Protein AF-X0ZYI0-F1 (afdb_monomer)

Secondary structure (DSSP, 8-state):
---PPPP-HHHHHHHHHHHHHSSSPTTTTTHHHHHHHHHHHHHT-SSPP-

Structure (mmCIF, N/CA/C/O backbone):
data_AF-X0ZYI0-F1
#
_entry.id   AF-X0ZYI0-F1
#
loop_
_atom_site.group_PDB
_atom_site.id
_atom_site.type_symbol
_atom_site.label_atom_id
_atom_site.label_alt_id
_atom_site.label_comp_id
_atom_site.label_asym_id
_atom_site.label_entity_id
_atom_site.label_seq_id
_atom_site.pdbx_PDB_ins_code
_atom_site.Cartn_x
_atom_site.Cartn_y
_atom_site.Cartn_z
_atom_site.occupancy
_atom_site.B_iso_or_equiv
_atom_site.auth_seq_id
_atom_site.auth_comp_id
_atom_site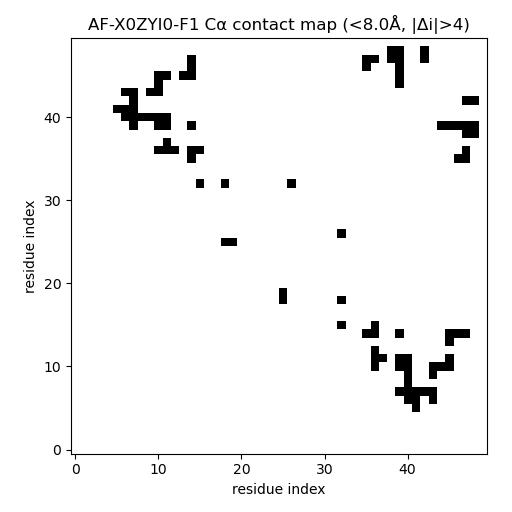.auth_asym_id
_atom_site.auth_atom_id
_atom_site.pdbx_PDB_model_num
ATOM 1 N N . MET A 1 1 ? 21.389 4.471 -22.811 1.00 57.34 1 MET A N 1
ATOM 2 C CA . MET A 1 1 ? 20.471 4.290 -21.664 1.00 57.34 1 MET A CA 1
ATOM 3 C C . MET A 1 1 ? 19.521 3.156 -21.997 1.00 57.34 1 MET A C 1
ATOM 5 O O . MET A 1 1 ? 18.531 3.361 -22.686 1.00 57.34 1 MET A O 1
ATOM 9 N N . THR A 1 2 ? 19.911 1.941 -21.624 1.00 66.25 2 THR A N 1
ATOM 10 C CA . THR A 1 2 ? 19.215 0.697 -21.967 1.00 66.25 2 THR A CA 1
ATOM 11 C C . THR A 1 2 ? 17.848 0.668 -21.281 1.00 66.25 2 THR A C 1
ATOM 13 O O . THR A 1 2 ? 17.740 1.020 -20.112 1.00 66.25 2 THR A O 1
ATOM 16 N N . ARG A 1 3 ? 16.812 0.323 -22.049 1.00 78.69 3 ARG A N 1
ATOM 17 C CA . ARG A 1 3 ? 15.382 0.287 -21.705 1.00 78.69 3 ARG A CA 1
ATOM 18 C C . ARG A 1 3 ? 15.107 -0.039 -20.227 1.00 78.69 3 ARG A C 1
ATOM 20 O O . ARG A 1 3 ? 15.387 -1.148 -19.784 1.00 78.69 3 ARG A O 1
ATOM 27 N N . LEU A 1 4 ? 14.518 0.908 -19.496 1.00 79.19 4 LEU A N 1
ATOM 28 C CA . LEU A 1 4 ? 13.932 0.619 -18.187 1.00 79.19 4 LEU A CA 1
ATOM 29 C C . LEU A 1 4 ? 12.729 -0.322 -18.383 1.00 79.19 4 LEU A C 1
ATOM 31 O O . LEU A 1 4 ? 11.979 -0.132 -19.350 1.00 79.19 4 LEU A O 1
ATOM 35 N N . PRO A 1 5 ? 12.543 -1.337 -17.520 1.00 85.31 5 PRO A N 1
ATOM 36 C CA . PRO A 1 5 ? 11.340 -2.156 -17.557 1.00 85.31 5 PRO A CA 1
ATOM 37 C C . PRO A 1 5 ? 10.106 -1.274 -17.339 1.00 85.31 5 PRO A C 1
ATOM 39 O O . PRO A 1 5 ? 10.169 -0.249 -16.659 1.00 85.31 5 PRO A O 1
ATOM 42 N N . GLY A 1 6 ? 8.985 -1.659 -17.950 1.00 92.00 6 GLY A N 1
ATOM 43 C CA . GLY A 1 6 ? 7.700 -1.046 -17.629 1.00 92.00 6 GLY A CA 1
ATOM 44 C C . GLY A 1 6 ? 7.275 -1.373 -16.191 1.00 92.00 6 GLY A C 1
ATOM 45 O O . GLY A 1 6 ? 7.842 -2.283 -15.582 1.00 92.00 6 GLY A O 1
ATOM 46 N N . PRO A 1 7 ? 6.281 -0.658 -15.645 1.00 96.19 7 PRO A N 1
ATOM 47 C CA . PRO A 1 7 ? 5.724 -0.973 -14.335 1.00 96.19 7 PRO A CA 1
ATOM 48 C C . PRO A 1 7 ? 5.128 -2.389 -14.306 1.00 96.19 7 PRO A C 1
ATOM 50 O O . PRO A 1 7 ? 4.474 -2.820 -15.257 1.00 96.19 7 PRO A O 1
ATOM 53 N N . ASP A 1 8 ? 5.308 -3.088 -13.190 1.00 97.75 8 ASP A N 1
ATOM 54 C CA . ASP A 1 8 ? 4.669 -4.373 -12.921 1.00 97.75 8 ASP A CA 1
ATOM 55 C C . ASP A 1 8 ? 3.229 -4.155 -12.429 1.00 97.75 8 ASP A C 1
ATOM 57 O O . ASP A 1 8 ? 2.967 -3.823 -11.267 1.00 97.75 8 ASP A O 1
ATOM 61 N N . GLU A 1 9 ? 2.262 -4.338 -13.326 1.00 97.81 9 GLU A N 1
ATOM 62 C CA . GLU A 1 9 ? 0.843 -4.205 -12.988 1.00 97.81 9 GLU A CA 1
ATOM 63 C C . GLU A 1 9 ? 0.334 -5.317 -12.059 1.00 97.81 9 GLU A C 1
ATOM 65 O O . GLU A 1 9 ? -0.608 -5.088 -11.293 1.00 97.81 9 GLU A O 1
ATOM 70 N N . GLY A 1 10 ? 0.973 -6.491 -12.058 1.00 98.25 10 GLY A N 1
ATOM 71 C CA . GLY A 1 10 ? 0.667 -7.576 -11.128 1.00 98.25 10 GLY A CA 1
ATOM 72 C C . GLY A 1 10 ? 0.999 -7.178 -9.692 1.00 98.25 10 GLY A C 1
ATOM 73 O O . GLY A 1 10 ? 0.145 -7.281 -8.805 1.00 98.25 10 GLY A O 1
ATOM 74 N N . ALA A 1 11 ? 2.190 -6.616 -9.476 1.00 98.25 11 ALA A N 1
ATOM 75 C CA . ALA A 1 11 ? 2.593 -6.064 -8.185 1.00 98.25 11 ALA A CA 1
ATOM 76 C C . ALA A 1 11 ? 1.668 -4.918 -7.736 1.00 98.25 11 ALA A C 1
ATOM 78 O O . ALA A 1 11 ? 1.270 -4.862 -6.569 1.00 98.25 11 ALA A O 1
ATOM 79 N N . GLY A 1 12 ? 1.255 -4.045 -8.663 1.00 98.31 12 GLY A N 1
ATOM 80 C CA . GLY A 1 12 ? 0.280 -2.986 -8.387 1.00 98.31 12 GLY A CA 1
ATOM 81 C C . GLY A 1 12 ? -1.098 -3.515 -7.961 1.00 98.31 12 GLY A C 1
ATOM 82 O O . GLY A 1 12 ? -1.689 -3.013 -7.002 1.00 98.31 12 GLY A O 1
ATOM 83 N N . SER A 1 13 ? -1.606 -4.546 -8.639 1.00 98.38 13 SER A N 1
ATOM 84 C CA . SER A 1 13 ? -2.878 -5.197 -8.298 1.00 98.38 13 SER A CA 1
ATOM 85 C C . SER A 1 13 ? -2.819 -5.898 -6.935 1.00 98.38 13 SER A C 1
ATOM 87 O O . SER A 1 13 ? -3.715 -5.727 -6.100 1.00 98.38 13 SER A O 1
ATOM 89 N N . ALA A 1 14 ? -1.722 -6.610 -6.660 1.00 98.38 14 ALA A N 1
ATOM 90 C CA . ALA A 1 14 ? -1.489 -7.260 -5.374 1.00 98.38 14 ALA A CA 1
ATOM 91 C C . ALA A 1 14 ? -1.398 -6.241 -4.225 1.00 98.38 14 ALA A C 1
ATOM 93 O O . ALA A 1 14 ? -1.953 -6.464 -3.149 1.00 98.38 14 ALA A O 1
ATOM 94 N N . ALA A 1 15 ? -0.742 -5.096 -4.443 1.00 98.06 15 ALA A N 1
ATOM 95 C CA . ALA A 1 15 ? -0.669 -4.021 -3.454 1.00 98.06 15 ALA A CA 1
ATOM 96 C C . ALA A 1 15 ? -2.044 -3.402 -3.162 1.00 98.06 15 ALA A C 1
ATOM 98 O O . ALA A 1 15 ? -2.375 -3.182 -1.995 1.00 98.06 15 ALA A O 1
ATOM 99 N N . ARG A 1 16 ? -2.872 -3.176 -4.193 1.00 97.00 16 ARG A N 1
ATOM 100 C CA . ARG A 1 16 ? -4.244 -2.669 -4.023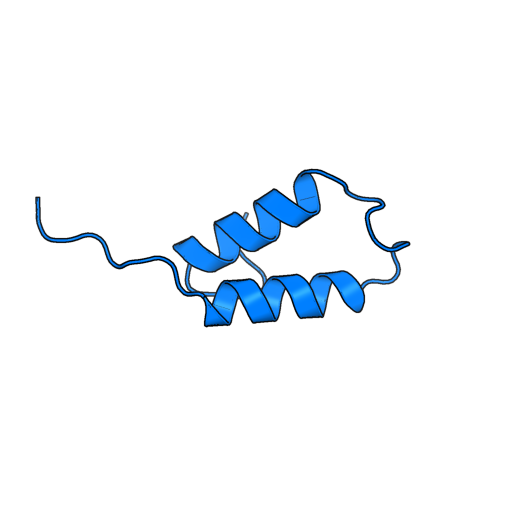 1.00 97.00 16 ARG A CA 1
ATOM 101 C C . ARG A 1 16 ? -5.126 -3.658 -3.260 1.00 97.00 16 ARG A C 1
ATOM 103 O O . ARG A 1 16 ? -5.848 -3.241 -2.361 1.00 97.00 16 ARG A O 1
ATOM 110 N N . SER A 1 17 ? -5.029 -4.948 -3.579 1.00 97.19 17 SER A N 1
ATOM 111 C CA . SER A 1 17 ? -5.792 -6.003 -2.893 1.00 97.19 17 SER A CA 1
ATOM 112 C C . SER A 1 17 ? -5.424 -6.068 -1.411 1.00 97.19 17 SER A C 1
ATOM 114 O O . SER A 1 17 ? -6.295 -5.969 -0.552 1.00 97.19 17 SER A O 1
ATOM 116 N N . ARG A 1 18 ? -4.122 -6.065 -1.094 1.00 96.19 18 ARG A N 1
ATOM 117 C CA . ARG A 1 18 ? -3.644 -6.023 0.293 1.00 96.19 18 ARG A CA 1
ATOM 118 C C . ARG A 1 18 ? -4.138 -4.786 1.052 1.00 96.19 18 ARG A C 1
ATOM 120 O O . ARG A 1 18 ? -4.451 -4.890 2.232 1.00 96.19 18 ARG A O 1
ATOM 127 N N . GLN A 1 19 ? -4.200 -3.611 0.412 1.00 95.81 19 GLN A N 1
ATOM 128 C CA . GLN A 1 19 ? -4.710 -2.391 1.059 1.00 95.81 19 GLN A CA 1
ATOM 129 C C . GLN A 1 19 ? -6.187 -2.493 1.462 1.00 95.81 19 GLN A C 1
ATOM 131 O O . GLN A 1 19 ? -6.578 -1.857 2.443 1.00 95.81 19 GLN A O 1
ATOM 136 N N . ALA A 1 20 ? -6.987 -3.274 0.731 1.00 93.69 20 ALA A N 1
ATOM 137 C CA . ALA A 1 20 ? -8.389 -3.534 1.055 1.00 93.69 20 ALA A CA 1
ATOM 138 C C . ALA A 1 20 ? -8.564 -4.529 2.220 1.00 93.69 20 ALA A C 1
ATOM 140 O O . ALA A 1 20 ? -9.591 -4.498 2.889 1.00 93.69 20 ALA A O 1
ATOM 141 N N . GLU A 1 21 ? -7.562 -5.373 2.481 1.00 95.50 21 GLU A N 1
ATOM 14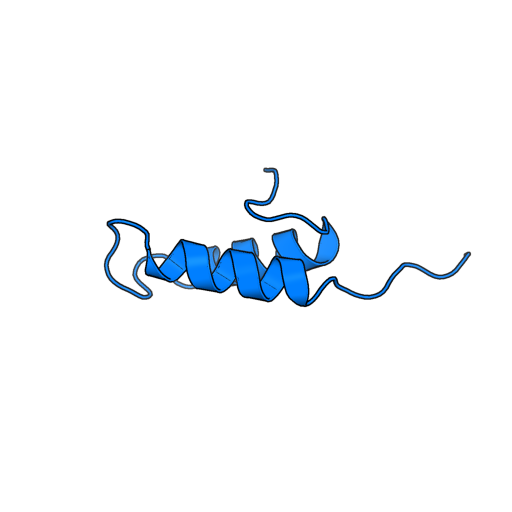2 C CA . GLU A 1 21 ? -7.552 -6.363 3.573 1.00 95.50 21 GLU A CA 1
ATOM 143 C C . GLU A 1 21 ? -6.991 -5.817 4.896 1.00 95.50 21 GLU A C 1
ATOM 145 O O . GLU A 1 21 ? -7.048 -6.486 5.928 1.00 95.50 21 GLU A O 1
ATOM 150 N N . LEU A 1 22 ? -6.413 -4.611 4.892 1.00 94.06 22 LEU A N 1
ATOM 151 C CA . LEU A 1 22 ? -5.904 -3.998 6.114 1.00 94.06 22 LEU A CA 1
ATOM 152 C C . LEU A 1 22 ? -7.044 -3.651 7.076 1.00 94.06 22 LEU A C 1
ATOM 154 O O . LEU A 1 22 ? -8.128 -3.251 6.671 1.00 94.06 22 LEU A O 1
ATOM 158 N N . THR A 1 23 ? -6.747 -3.672 8.374 1.00 96.69 23 THR A N 1
ATOM 159 C CA . THR A 1 23 ? -7.686 -3.302 9.450 1.00 96.69 23 THR A CA 1
ATOM 160 C C . THR A 1 23 ? -8.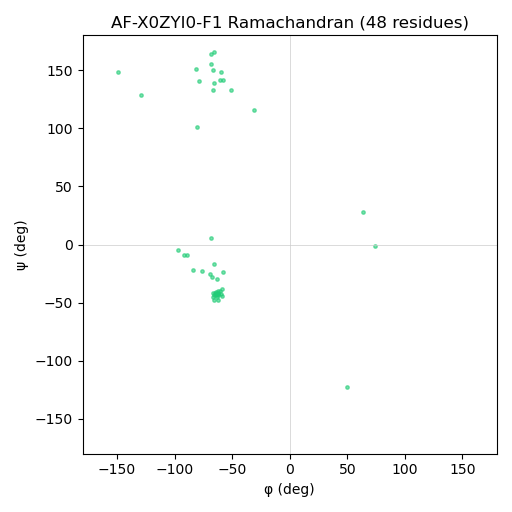043 -1.809 9.489 1.00 96.69 23 THR A C 1
ATOM 162 O O . THR A 1 23 ? -8.733 -1.354 10.400 1.00 96.69 23 THR A O 1
ATOM 165 N N . LYS A 1 24 ? -7.573 -1.029 8.512 1.00 90.69 24 LYS A N 1
ATOM 166 C CA . LYS A 1 24 ? -7.924 0.377 8.329 1.00 90.69 24 LYS A CA 1
ATOM 167 C C . LYS A 1 24 ? -9.275 0.497 7.612 1.00 90.69 24 LYS A C 1
ATOM 169 O O . LYS A 1 24 ? -9.583 -0.339 6.762 1.00 90.69 24 LYS A O 1
ATOM 174 N N . PRO A 1 25 ? -10.053 1.566 7.844 1.00 94.94 25 PRO A N 1
ATOM 175 C CA . PRO A 1 25 ? -11.150 1.890 6.946 1.00 94.94 25 PRO A CA 1
ATOM 176 C C . PRO A 1 25 ? -10.625 2.091 5.509 1.00 94.94 25 PRO A C 1
ATOM 178 O O . PRO A 1 25 ? -9.544 2.664 5.324 1.00 94.94 25 PRO A O 1
ATOM 181 N N . PRO A 1 26 ? -11.354 1.649 4.472 1.00 93.25 26 PRO A N 1
ATOM 182 C CA . PRO A 1 26 ? -10.981 1.916 3.086 1.00 93.25 26 PRO A CA 1
ATOM 183 C C . PRO A 1 26 ? -10.710 3.409 2.842 1.00 93.25 26 PRO A C 1
ATOM 185 O O . PRO A 1 26 ? -11.481 4.262 3.278 1.00 93.25 26 PRO A O 1
ATOM 188 N N . GLY A 1 27 ? -9.603 3.730 2.166 1.00 93.56 27 GLY A N 1
ATOM 189 C CA . GLY A 1 27 ? -9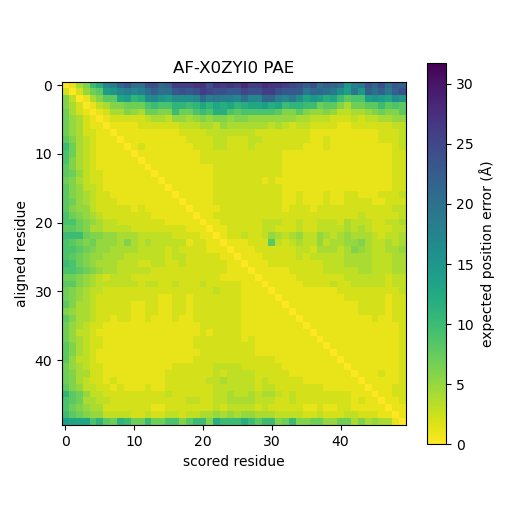.215 5.106 1.843 1.00 93.56 27 GLY A CA 1
ATOM 190 C C . GLY A 1 27 ? -8.675 5.947 3.007 1.00 93.56 27 GLY A C 1
ATOM 191 O O . GLY A 1 27 ? -8.282 7.091 2.779 1.00 93.56 27 GLY A O 1
ATOM 192 N N . SER A 1 28 ? -8.610 5.429 4.241 1.00 96.81 28 SER A N 1
ATOM 193 C CA . SER A 1 28 ? -8.200 6.226 5.408 1.00 96.81 28 SER A CA 1
ATOM 194 C C . SER A 1 28 ? -6.743 6.701 5.367 1.00 96.81 28 SER A C 1
ATOM 196 O O . SER A 1 28 ? -6.376 7.589 6.132 1.00 96.81 28 SER A O 1
ATOM 198 N N . LEU A 1 29 ? -5.899 6.110 4.515 1.00 95.12 29 LEU A N 1
ATOM 199 C CA . LEU A 1 29 ? -4.507 6.532 4.329 1.00 95.12 29 LEU A CA 1
ATOM 200 C C . LEU A 1 29 ? -4.331 7.472 3.120 1.00 95.12 29 LEU A C 1
ATOM 202 O O . LEU A 1 29 ? -3.232 7.992 2.901 1.00 95.12 29 LEU A O 1
ATOM 206 N N . GLY A 1 30 ? -5.393 7.711 2.341 1.00 95.56 30 GLY A N 1
ATOM 207 C CA . GLY A 1 30 ? -5.401 8.624 1.198 1.00 95.56 30 GLY A CA 1
ATOM 208 C C . GLY A 1 30 ? -4.227 8.389 0.244 1.00 95.56 30 GLY A C 1
ATOM 209 O O . GLY A 1 30 ? -4.000 7.276 -0.225 1.00 95.56 30 GLY A O 1
ATOM 210 N N . ARG A 1 31 ? -3.424 9.435 0.013 1.00 97.50 31 ARG A N 1
ATOM 211 C CA . ARG A 1 31 ? -2.277 9.414 -0.915 1.00 97.50 31 ARG A CA 1
ATOM 212 C C . ARG A 1 31 ? -1.221 8.349 -0.587 1.00 97.50 31 ARG A C 1
ATOM 214 O O . ARG A 1 31 ? -0.480 7.939 -1.477 1.00 97.50 31 ARG A O 1
ATOM 221 N N . LEU A 1 32 ? -1.122 7.893 0.663 1.00 96.44 32 LEU A N 1
ATOM 222 C CA . LEU A 1 32 ? -0.189 6.819 1.017 1.00 96.44 32 LEU A CA 1
ATOM 223 C C . LEU A 1 32 ? -0.597 5.476 0.393 1.00 96.44 32 LEU A C 1
ATOM 225 O O . LEU A 1 32 ? 0.273 4.657 0.103 1.00 96.44 32 LEU A O 1
ATOM 229 N N . GLU A 1 33 ? -1.890 5.253 0.139 1.00 96.94 33 GLU A N 1
ATOM 230 C CA . GLU A 1 33 ? -2.362 4.053 -0.563 1.00 96.94 33 GLU A CA 1
ATOM 231 C C . GLU A 1 33 ? -1.889 4.062 -2.017 1.00 96.94 33 GLU A C 1
ATOM 233 O O . GLU A 1 33 ? -1.322 3.073 -2.488 1.00 96.94 33 GLU A O 1
ATOM 238 N N . ASP A 1 34 ? -2.019 5.210 -2.683 1.00 97.25 34 ASP A N 1
ATOM 239 C CA . ASP A 1 34 ? -1.564 5.407 -4.061 1.00 97.25 34 ASP A CA 1
ATOM 240 C C . ASP A 1 34 ? -0.044 5.269 -4.182 1.00 97.25 34 ASP A C 1
ATOM 242 O O . ASP A 1 34 ? 0.452 4.609 -5.098 1.00 97.25 34 ASP A O 1
ATOM 246 N N . LEU A 1 35 ? 0.705 5.851 -3.238 1.00 97.75 35 LEU A N 1
ATOM 247 C CA . LEU A 1 35 ? 2.165 5.753 -3.207 1.00 97.75 35 LEU A CA 1
ATOM 248 C C . LEU A 1 35 ? 2.630 4.313 -2.993 1.00 97.75 35 LEU A C 1
ATOM 250 O O . LEU A 1 35 ? 3.554 3.880 -3.675 1.00 97.75 35 LEU A O 1
ATOM 254 N N . ALA A 1 36 ? 1.978 3.550 -2.113 1.00 97.38 36 ALA A N 1
ATOM 255 C CA . ALA A 1 36 ? 2.309 2.144 -1.904 1.00 97.38 36 ALA A CA 1
ATOM 256 C C . ALA A 1 36 ? 2.088 1.306 -3.178 1.00 97.38 36 ALA A C 1
ATOM 258 O O . ALA A 1 36 ? 2.938 0.490 -3.533 1.00 97.38 36 ALA A O 1
ATOM 259 N N . VAL A 1 37 ? 0.984 1.532 -3.901 1.00 98.06 37 VAL A N 1
ATOM 260 C CA . VAL A 1 37 ? 0.713 0.853 -5.183 1.00 98.06 37 VAL A CA 1
ATOM 261 C C . VAL A 1 37 ? 1.718 1.276 -6.256 1.00 98.06 37 VAL A C 1
ATOM 263 O O . VAL A 1 37 ? 2.215 0.434 -7.004 1.00 98.06 37 VAL A O 1
ATOM 266 N N . TRP A 1 38 ? 2.051 2.565 -6.327 1.00 97.62 38 TRP A N 1
ATOM 267 C CA . TRP A 1 38 ? 3.043 3.083 -7.267 1.00 97.62 38 TRP A CA 1
ATOM 268 C C . TRP A 1 38 ? 4.439 2.501 -7.008 1.00 97.62 38 TRP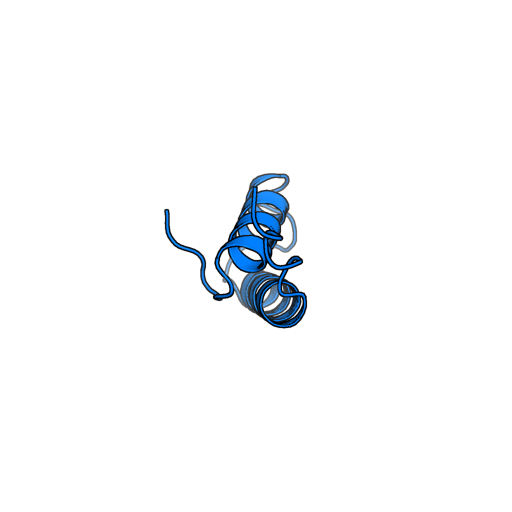 A C 1
ATOM 270 O O . TRP A 1 38 ? 5.083 2.030 -7.945 1.00 97.62 38 TRP A O 1
ATOM 280 N N . LEU A 1 39 ? 4.881 2.450 -5.748 1.00 97.69 39 LEU A N 1
ATOM 281 C CA . LEU A 1 39 ? 6.149 1.824 -5.365 1.00 97.69 39 LEU A CA 1
ATOM 282 C C . LEU A 1 39 ? 6.160 0.327 -5.688 1.00 97.69 39 LEU A C 1
ATOM 284 O O . LEU A 1 39 ? 7.149 -0.164 -6.225 1.00 97.69 39 LEU A O 1
ATOM 288 N N . ALA A 1 40 ? 5.063 -0.386 -5.426 1.00 98.19 40 ALA A N 1
ATOM 289 C CA . ALA A 1 40 ? 4.957 -1.810 -5.736 1.00 98.19 40 ALA A CA 1
ATOM 290 C C . ALA A 1 40 ? 5.141 -2.093 -7.235 1.00 98.19 40 ALA A C 1
ATOM 292 O O . ALA A 1 40 ? 5.884 -3.005 -7.595 1.00 98.19 40 ALA A O 1
ATOM 293 N N . ARG A 1 41 ? 4.534 -1.270 -8.104 1.00 97.75 41 ARG A N 1
ATOM 294 C CA . ARG A 1 41 ? 4.682 -1.371 -9.566 1.00 97.75 41 ARG A CA 1
ATOM 295 C C . ARG A 1 41 ? 6.130 -1.242 -10.021 1.00 97.75 41 ARG A C 1
ATOM 297 O O . ARG A 1 41 ? 6.571 -1.997 -10.878 1.00 97.75 41 ARG A O 1
ATOM 304 N N . TRP A 1 42 ? 6.869 -0.286 -9.466 1.00 96.19 42 TRP A N 1
ATOM 305 C CA . TRP A 1 42 ? 8.249 -0.028 -9.887 1.00 96.19 42 TRP A CA 1
ATOM 306 C C . TRP A 1 42 ? 9.280 -0.933 -9.211 1.00 96.19 42 TRP A C 1
ATOM 308 O O . TRP A 1 42 ? 10.360 -1.130 -9.759 1.00 96.19 42 TRP A O 1
ATOM 318 N N . GLN A 1 43 ? 8.952 -1.513 -8.056 1.00 96.38 43 GLN A N 1
ATOM 319 C CA . GLN A 1 43 ? 9.795 -2.505 -7.387 1.00 96.38 43 GLN A CA 1
ATOM 320 C C . GLN A 1 43 ? 9.469 -3.955 -7.784 1.00 96.38 43 GLN A C 1
ATOM 322 O O . GLN A 1 43 ? 10.199 -4.857 -7.381 1.00 96.38 43 GLN A O 1
ATOM 327 N N . GLY A 1 44 ? 8.377 -4.197 -8.521 1.00 97.12 44 GLY A N 1
ATOM 328 C CA . GLY A 1 44 ? 7.944 -5.545 -8.908 1.00 97.12 44 GLY A CA 1
ATOM 329 C C . GLY A 1 44 ? 7.567 -6.432 -7.718 1.00 97.12 44 GLY A C 1
ATOM 330 O O . GLY A 1 44 ? 7.750 -7.646 -7.768 1.00 97.12 44 GLY A O 1
ATOM 331 N N . ARG A 1 45 ? 7.108 -5.842 -6.601 1.00 96.94 45 ARG A N 1
ATOM 332 C CA . ARG A 1 45 ? 6.770 -6.591 -5.379 1.00 96.94 45 ARG A CA 1
ATOM 333 C C . ARG A 1 45 ? 5.645 -5.958 -4.569 1.00 96.94 45 ARG A C 1
ATOM 335 O O . ARG A 1 45 ? 5.531 -4.739 -4.492 1.00 96.94 45 ARG A O 1
ATOM 342 N N . SER A 1 46 ? 4.868 -6.799 -3.889 1.00 97.00 46 SER A N 1
ATOM 343 C CA . SER A 1 46 ? 3.900 -6.393 -2.867 1.00 97.00 46 SER A CA 1
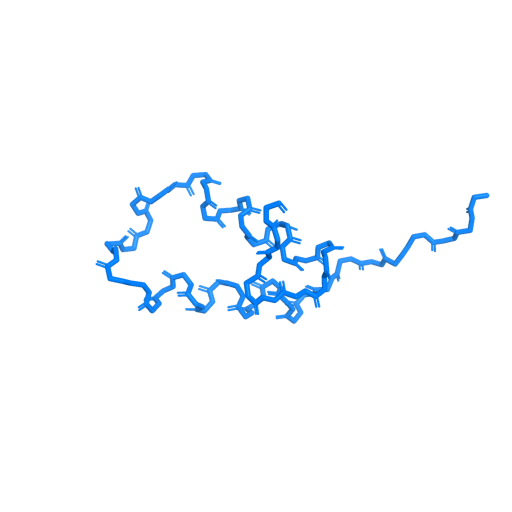ATOM 344 C C . SER A 1 46 ? 4.112 -7.226 -1.591 1.00 97.00 46 SER A C 1
ATOM 346 O O . SER A 1 46 ? 4.156 -8.452 -1.692 1.00 97.00 46 SER A O 1
ATOM 348 N N . PRO A 1 47 ? 4.237 -6.609 -0.399 1.00 95.00 47 PRO A N 1
ATOM 349 C CA . PRO A 1 47 ? 4.300 -5.164 -0.177 1.00 95.00 47 PRO A CA 1
ATOM 350 C C . PRO A 1 47 ? 5.610 -4.558 -0.724 1.00 95.00 47 PRO A C 1
ATOM 352 O O . PRO A 1 47 ? 6.607 -5.278 -0.832 1.00 95.00 47 PRO A O 1
ATOM 355 N N . PRO A 1 48 ? 5.634 -3.256 -1.062 1.00 96.69 48 PRO A N 1
ATOM 356 C CA . PRO A 1 48 ? 6.865 -2.562 -1.438 1.00 96.69 48 PRO A CA 1
ATOM 357 C C . PRO A 1 48 ? 7.830 -2.413 -0.250 1.00 96.69 48 PRO A C 1
ATOM 359 O O . PRO A 1 48 ? 7.451 -2.556 0.913 1.00 96.69 48 PRO A O 1
ATOM 362 N N . SER A 1 49 ? 9.087 -2.105 -0.555 1.00 95.31 49 SER A N 1
ATOM 363 C CA . SER A 1 49 ? 10.092 -1.616 0.391 1.00 95.31 49 SER A CA 1
ATOM 364 C C . SER A 1 49 ? 9.878 -0.146 0.665 1.00 95.31 49 SER A C 1
ATOM 366 O O . SER A 1 49 ? 9.650 0.603 -0.289 1.00 95.31 49 SER A O 1
ATOM 368 N N . ALA A 1 50 ? 10.055 0.242 1.928 1.00 82.31 50 A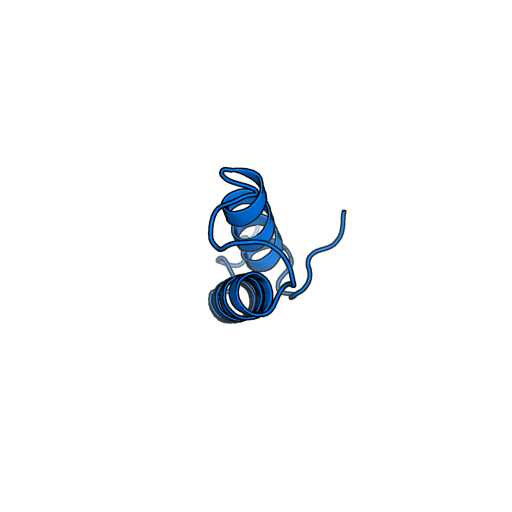LA A N 1
ATOM 369 C CA . ALA A 1 50 ? 10.511 1.588 2.253 1.00 82.31 50 ALA A CA 1
ATOM 370 C C . ALA A 1 50 ? 11.937 1.807 1.726 1.00 82.31 50 ALA A C 1
ATOM 372 O O . ALA A 1 50 ? 12.670 0.790 1.592 1.00 82.31 50 ALA A O 1
#

pLDDT: mean 93.83, std 7.96, range [57.34, 98.38]

Mean predicted aligned error: 3.47 Å

Foldseek 3Di:
DPDDDFFDVVQLVLLLVVQVVDPDDPCPVPVVSVVQSVQSRNVVHPRHDD

Organism: NCBI:txid412755

Radius of gyration: 11.77 Å; Cα contacts (8 Å, |Δi|>4): 49; chains: 1; bounding box: 32×17×31 Å

InterPro domains:
  IPR003200 Nicotinate-nucleotide-dimethylbenzimidazole phosphoribosyltransferase [PF02277] (5-49)
  IPR023195 Nicotinate-nucleotide-dimethylbenzimidazole phosphoribosyltransferase, N-terminal [G3DSA:1.10.1610.10] (1-50)
  IPR036087 Nicotinate-nucleotide-dimethylbenzimidazole phosphoribosyltransferase-like superfamily [SSF52733] (3-47)

Sequence (50 aa):
MTRLPGPDEGAGSAARSRQAELTKPPGSLGRLEDLAVWLARWQGRSPPSA

Solvent-accessible surface area (backbone atoms only — not comparable to full-atom values): 2988 Å² total; per-residue (Å²): 134,82,82,76,80,77,68,30,62,67,19,24,49,51,28,50,53,51,59,69,71,41,97,60,65,83,71,75,62,50,70,55,54,56,49,45,24,53,46,2,14,73,68,62,29,59,79,52,79,132

Nearest PDB structures (foldseek):
  6b5f-assembly1_B  TM=9.080E-01  e=8.344E-02  Yersinia enterocolitica subsp. enterocolitica 8081
  4kqj-assembly1_A  TM=8.653E-01  e=1.188E-01  Salmonella enterica subsp. enterica serovar Typhi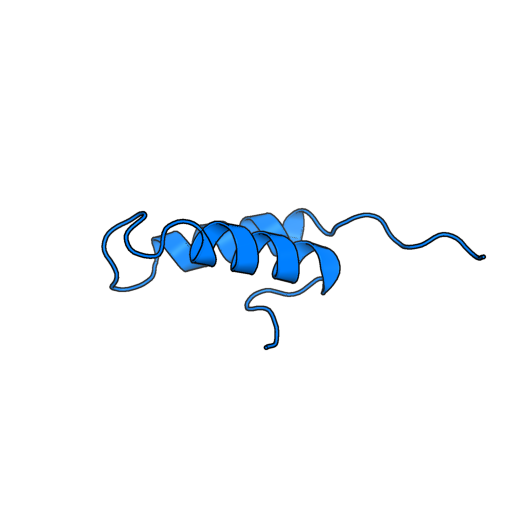murium str. LT2
  6b5f-assembly1_A  TM=9.024E-01  e=1.469E-01  Yersinia enterocolitica subsp. enterocolitica 8081
  4kqg-assembly1_A  TM=8.670E-01  e=1.275E-01  Salmonella enterica subsp. enterica serovar Typhimurium str. LT2
  4kqi-assembly1_A-2  TM=8.641E-01  e=1.369E-01  Salmonella enterica subsp. enterica serovar Typhimurium str. LT2